Protein AF-A0A7C7U6Z2-F1 (afdb_monomer_lite)

pLDDT: mean 70.38, std 15.0, range [33.31, 91.44]

Radius of gyration: 27.54 Å; chains: 1; bounding box: 87×76×50 Å

Secondary structure (DSSP, 8-state):
------TT--TT-SSS-HHHHHHHTSS--SS-SSS-TTT----GGGSS--SSSSS--GGGSTT-SSTT-S--S-GGG-TT-SS--SHHHHHHHHTTTTSBPSSTT-TT-SS-SSB--HHHHHHHHHH--STT---S-----SS--SSTTSSSSS-----------

Foldseek 3Di:
DPDCPPQADPQVPPPDGQQRCCVVVVADDPPPPSGGVVSLDQAQQRVQDPPQPPPAGHVSQPCHPDRNHNDSPPCLQVCVPPSANAVVSLVSLVVQQAPFAPAQPRSQCVVSPRGRHVVSSVVSLVVHPDPHSDPPPDPPDPDDDDPVPPVPPDPPPPPPPDDDD

Structure (mmCIF, N/CA/C/O backbone):
data_AF-A0A7C7U6Z2-F1
#
_entry.id   AF-A0A7C7U6Z2-F1
#
loop_
_atom_site.group_PDB
_atom_site.id
_atom_site.type_symbol
_atom_site.label_atom_id
_atom_site.label_alt_id
_atom_site.label_comp_id
_atom_site.label_asym_id
_atom_site.label_entity_id
_atom_site.label_seq_id
_atom_site.pdbx_PDB_ins_code
_atom_site.Cartn_x
_atom_site.Cartn_y
_atom_site.Cartn_z
_atom_site.occupancy
_atom_site.B_iso_or_equiv
_atom_site.auth_seq_id
_atom_site.auth_comp_id
_atom_site.auth_asym_id
_atom_site.auth_atom_id
_atom_site.pdbx_PDB_model_num
ATOM 1 N N . MET A 1 1 ? -10.935 28.394 6.672 1.00 33.31 1 MET A N 1
ATOM 2 C CA . MET A 1 1 ? -11.732 27.185 6.400 1.00 33.31 1 MET A CA 1
ATOM 3 C C . MET A 1 1 ? -11.005 26.032 7.071 1.00 33.31 1 MET A C 1
ATOM 5 O O . MET A 1 1 ? -9.861 25.806 6.710 1.00 33.31 1 MET A O 1
ATOM 9 N N . ALA A 1 2 ? -11.585 25.417 8.102 1.00 36.12 2 ALA A N 1
ATOM 10 C CA . ALA A 1 2 ? -11.039 24.186 8.681 1.00 36.12 2 ALA A CA 1
ATOM 11 C C . ALA A 1 2 ? -11.371 23.014 7.737 1.00 36.12 2 ALA A C 1
ATOM 13 O O . ALA A 1 2 ? -12.458 23.044 7.145 1.00 36.12 2 ALA A O 1
ATOM 14 N N . PRO A 1 3 ? -10.460 22.046 7.534 1.00 44.84 3 PRO A N 1
ATOM 15 C CA . PRO A 1 3 ? -10.722 20.897 6.685 1.00 44.84 3 PRO A CA 1
ATOM 16 C C . PRO A 1 3 ? -11.856 20.055 7.274 1.00 44.84 3 PRO A C 1
ATOM 18 O O . PRO A 1 3 ? -12.078 19.986 8.481 1.00 44.84 3 PRO A O 1
ATOM 21 N N . ASN A 1 4 ? -12.629 19.503 6.356 1.00 37.78 4 ASN A N 1
ATOM 22 C CA . ASN A 1 4 ? -13.912 18.862 6.550 1.00 37.78 4 ASN A CA 1
ATOM 23 C C . ASN A 1 4 ? -13.711 17.463 7.159 1.00 37.78 4 ASN A C 1
ATOM 25 O O . ASN A 1 4 ? -13.766 16.471 6.443 1.00 37.78 4 ASN A O 1
ATOM 29 N N . LEU A 1 5 ? -13.445 17.386 8.465 1.00 46.06 5 LEU A N 1
ATOM 30 C CA . LEU A 1 5 ? -13.592 16.147 9.232 1.00 46.06 5 LEU A CA 1
ATOM 31 C C . LEU A 1 5 ? -15.091 15.859 9.298 1.00 46.06 5 LEU A C 1
ATOM 33 O O . LEU A 1 5 ? -15.793 16.511 10.069 1.00 46.06 5 LEU A O 1
ATOM 37 N N . THR A 1 6 ? -15.629 14.987 8.444 1.00 42.78 6 THR A N 1
ATOM 38 C CA . THR A 1 6 ? -17.059 14.670 8.511 1.00 42.78 6 THR A CA 1
ATOM 39 C C . THR A 1 6 ? -17.324 13.806 9.748 1.00 42.78 6 THR A C 1
ATOM 41 O O . THR A 1 6 ? -16.884 12.660 9.772 1.00 42.78 6 THR A O 1
ATOM 44 N N . PRO A 1 7 ? -18.081 14.305 10.745 1.00 48.31 7 PRO A N 1
ATOM 45 C CA . PRO A 1 7 ? -18.386 13.625 12.008 1.00 48.31 7 PRO A CA 1
ATOM 46 C C . PRO A 1 7 ? -19.483 12.553 11.836 1.00 48.31 7 PRO A C 1
ATOM 48 O O . PRO A 1 7 ? -20.435 12.482 12.613 1.00 48.31 7 PRO A O 1
ATOM 51 N N . ALA A 1 8 ? -19.395 11.776 10.754 1.00 51.38 8 ALA A N 1
ATOM 52 C CA . ALA A 1 8 ? -20.383 10.788 10.323 1.00 51.38 8 ALA A CA 1
ATOM 53 C C . ALA A 1 8 ? -19.752 9.439 9.927 1.00 51.38 8 ALA A C 1
ATOM 55 O O . ALA A 1 8 ? -20.415 8.642 9.264 1.00 51.38 8 ALA A O 1
ATOM 56 N N . SER A 1 9 ? -18.498 9.192 10.315 1.00 71.19 9 SER A N 1
ATOM 57 C CA . SER A 1 9 ? -17.978 7.828 10.391 1.00 71.19 9 SER A CA 1
ATOM 58 C C . SER A 1 9 ? -18.504 7.168 11.666 1.00 71.19 9 SER A C 1
ATOM 60 O O . SER A 1 9 ? -18.705 7.818 12.692 1.00 71.19 9 SER A O 1
ATOM 62 N N . ASP A 1 10 ? -18.836 5.893 11.538 1.00 74.31 10 ASP A N 1
ATOM 63 C CA . ASP A 1 10 ? -19.091 4.940 12.616 1.00 74.31 10 ASP A CA 1
ATOM 64 C C . ASP A 1 10 ? -17.976 3.914 12.453 1.00 74.31 10 ASP A C 1
ATOM 66 O O . ASP A 1 10 ? -18.112 2.939 11.710 1.00 74.31 10 ASP A O 1
ATOM 70 N N . CYS A 1 11 ? -16.800 4.238 12.985 1.00 79.62 11 CYS A N 1
ATOM 71 C CA . CYS A 1 11 ? -15.615 3.444 12.697 1.00 79.62 11 CYS A CA 1
ATOM 72 C C . CYS A 1 11 ? -15.697 2.051 13.345 1.00 79.62 11 CYS A C 1
ATOM 74 O O . CYS A 1 11 ? -15.258 1.064 12.749 1.00 79.62 11 CYS A O 1
ATOM 76 N N . ASN A 1 12 ? -16.254 1.954 14.555 1.00 76.81 12 ASN A N 1
ATOM 77 C CA . ASN A 1 12 ? -16.364 0.684 15.272 1.00 76.81 12 ASN A CA 1
ATOM 78 C C . ASN A 1 12 ? -17.559 -0.167 14.781 1.00 76.81 12 ASN A C 1
ATOM 80 O O . ASN A 1 12 ? -17.704 -1.325 15.188 1.00 76.81 12 ASN A O 1
ATOM 84 N N . GLY A 1 13 ? -18.382 0.372 13.873 1.00 78.88 13 GLY A N 1
ATOM 85 C CA . GLY A 1 13 ? -19.461 -0.323 13.175 1.00 78.88 13 GLY A CA 1
ATOM 86 C C . GLY A 1 13 ? -20.632 -0.698 14.080 1.00 78.88 13 GLY A C 1
ATOM 87 O O . GLY A 1 13 ? -21.347 -1.666 13.793 1.00 78.88 13 GLY A O 1
ATOM 88 N N . ASN A 1 14 ? -20.810 0.006 15.198 1.00 80.94 14 ASN A N 1
ATOM 89 C CA . ASN A 1 14 ? -21.828 -0.314 16.196 1.00 80.94 14 ASN A CA 1
ATOM 90 C C . ASN A 1 14 ? -23.187 0.367 15.912 1.00 80.94 14 ASN A C 1
ATOM 92 O O . ASN A 1 14 ? -24.162 0.147 16.641 1.00 80.94 14 ASN A O 1
ATOM 96 N N . GLY A 1 15 ? -23.275 1.152 14.835 1.00 80.44 15 GLY A N 1
ATOM 97 C CA . GLY A 1 15 ? -24.458 1.903 14.426 1.00 80.44 15 GLY A CA 1
ATOM 98 C C . GLY A 1 15 ? -24.604 3.268 15.107 1.00 80.44 15 GLY A C 1
ATOM 99 O O . GLY A 1 15 ? -25.657 3.900 14.966 1.00 80.44 15 GLY A O 1
ATOM 100 N N . ILE A 1 16 ? -23.594 3.725 15.848 1.00 83.00 16 ILE A N 1
ATOM 101 C CA . ILE A 1 16 ? -23.523 5.019 16.529 1.00 83.00 16 ILE A CA 1
ATOM 102 C C . ILE A 1 16 ? -22.373 5.805 15.896 1.00 83.00 16 ILE A C 1
ATOM 104 O O . ILE A 1 16 ? -21.260 5.324 15.781 1.00 83.00 16 ILE A O 1
ATOM 108 N N . ALA A 1 17 ? -22.633 7.044 15.474 1.00 83.06 17 ALA A N 1
ATOM 109 C CA . ALA A 1 17 ? -21.566 7.888 14.937 1.00 83.06 17 ALA A CA 1
ATOM 110 C C . ALA A 1 17 ? -20.491 8.165 16.004 1.00 83.06 17 ALA A C 1
ATOM 112 O O . ALA A 1 17 ? -20.842 8.430 17.158 1.00 83.06 17 ALA A O 1
ATOM 113 N N . ASP A 1 18 ? -19.226 8.237 15.591 1.00 82.12 18 ASP A N 1
ATOM 114 C CA . ASP A 1 18 ? -18.038 8.408 16.442 1.00 82.12 18 ASP A CA 1
ATOM 115 C C . ASP A 1 18 ? -18.219 9.487 17.534 1.00 82.12 18 ASP A C 1
ATOM 117 O O . ASP A 1 18 ? -18.068 9.245 18.733 1.00 82.12 18 ASP A O 1
ATOM 121 N N . GLY A 1 19 ? -18.668 10.687 17.148 1.00 82.38 19 GLY A N 1
ATOM 122 C CA . GLY A 1 19 ? -18.882 11.790 18.095 1.00 82.38 19 GLY A CA 1
ATOM 123 C C . GLY A 1 19 ? -20.025 11.561 19.099 1.00 82.38 19 GLY A C 1
ATOM 124 O O . GLY A 1 19 ? -20.060 12.186 20.163 1.00 82.38 19 GLY A O 1
ATOM 125 N N . CYS A 1 20 ? -20.986 10.687 18.785 1.00 86.88 20 CYS A N 1
ATOM 126 C CA . CYS A 1 20 ? -22.005 10.252 19.741 1.00 86.88 20 CYS A CA 1
ATOM 127 C C . CYS A 1 20 ? -21.467 9.174 20.684 1.00 86.88 20 CYS A C 1
ATOM 129 O O . CYS A 1 20 ? -21.848 9.193 21.854 1.00 86.88 20 CYS A O 1
ATOM 131 N N . ASP A 1 21 ? -20.580 8.299 20.214 1.00 88.94 21 ASP A N 1
ATOM 132 C CA . ASP A 1 21 ? -19.943 7.271 21.039 1.00 88.94 21 ASP A CA 1
ATOM 133 C C . ASP A 1 21 ? -19.057 7.879 22.127 1.00 88.94 21 ASP A C 1
ATOM 135 O O . ASP A 1 21 ? -19.230 7.575 23.312 1.00 88.94 21 ASP A O 1
ATOM 139 N N . ILE A 1 22 ? -18.213 8.846 21.755 1.00 87.38 22 ILE A N 1
ATOM 140 C CA . ILE A 1 22 ? -17.344 9.574 22.693 1.00 87.38 22 ILE A CA 1
ATOM 141 C C . ILE A 1 22 ? -18.186 10.324 23.732 1.00 87.38 22 ILE A C 1
ATOM 143 O O . ILE A 1 22 ? -17.973 10.217 24.940 1.00 87.38 22 ILE A O 1
ATOM 147 N N . ARG A 1 23 ? -19.211 11.065 23.284 1.00 89.25 23 ARG A N 1
ATOM 148 C CA . ARG A 1 23 ? -20.069 11.856 24.185 1.00 89.25 23 ARG A CA 1
ATOM 149 C C . ARG A 1 23 ? -20.868 10.984 25.152 1.00 89.25 23 ARG A C 1
ATOM 151 O O . ARG A 1 23 ? -21.145 11.417 26.271 1.00 89.25 23 ARG A O 1
ATOM 158 N N . ASN A 1 24 ? -21.275 9.795 24.717 1.00 88.38 24 ASN A N 1
ATOM 159 C CA . ASN A 1 24 ? -22.018 8.854 25.547 1.00 88.38 24 ASN A CA 1
ATOM 160 C C . ASN A 1 24 ? -21.097 8.001 26.439 1.00 88.38 24 ASN A C 1
ATOM 162 O O . ASN A 1 24 ? -21.606 7.234 27.257 1.00 88.38 24 ASN A O 1
ATOM 166 N N . GLY A 1 25 ? -19.771 8.149 26.314 1.00 85.88 25 GLY A N 1
ATOM 167 C CA . GLY A 1 25 ? -18.775 7.377 27.058 1.00 85.88 25 GLY A CA 1
ATOM 168 C C . GLY A 1 25 ? -18.714 5.905 26.651 1.00 85.88 25 GLY A C 1
ATOM 169 O O . GLY A 1 25 ? -18.267 5.079 27.443 1.00 85.88 25 GLY A O 1
ATOM 170 N N . ALA A 1 26 ? -19.212 5.571 25.460 1.00 87.38 26 ALA A N 1
ATOM 171 C CA . ALA A 1 26 ? -19.115 4.230 24.896 1.00 87.38 26 ALA A CA 1
ATOM 172 C C . ALA A 1 26 ? -17.695 3.938 24.386 1.00 87.38 26 ALA A C 1
ATOM 174 O O . ALA A 1 26 ? -17.244 2.800 24.494 1.00 87.38 26 ALA A O 1
ATOM 175 N N . SER A 1 27 ? -16.979 4.982 23.957 1.00 87.25 27 SER A N 1
ATOM 176 C CA . SER A 1 27 ? -15.583 4.901 23.532 1.00 87.25 27 SER A CA 1
ATOM 177 C C . SER A 1 27 ? -14.747 6.026 24.148 1.00 87.25 27 SER A C 1
ATOM 179 O O . SER A 1 27 ? -15.266 7.101 24.467 1.00 87.25 27 SER A O 1
ATOM 181 N N . SER A 1 28 ? -13.455 5.761 24.343 1.00 89.62 28 SER A N 1
ATOM 182 C CA . SER A 1 28 ? -12.484 6.752 24.822 1.00 89.62 28 SER A CA 1
ATOM 183 C C . SER A 1 28 ? -12.003 7.643 23.679 1.00 89.62 28 SER A C 1
ATOM 185 O O . SER A 1 28 ? -11.977 7.203 22.538 1.00 89.62 28 SER A O 1
ATOM 187 N N . ASP A 1 29 ? -11.638 8.878 24.002 1.00 84.31 29 ASP A N 1
ATOM 188 C CA . ASP A 1 29 ? -10.935 9.820 23.122 1.00 84.31 29 ASP A CA 1
ATOM 189 C C . ASP A 1 29 ? -9.927 10.571 24.006 1.00 84.31 29 ASP A C 1
ATOM 191 O O . ASP A 1 29 ? -10.187 11.669 24.511 1.00 84.31 29 ASP A O 1
ATOM 195 N N . GLU A 1 30 ? -8.820 9.900 24.337 1.00 88.19 30 GLU A N 1
ATOM 196 C CA . GLU A 1 30 ? -7.799 10.424 25.252 1.00 88.19 30 GLU A CA 1
ATOM 197 C C . GLU A 1 30 ? -7.063 11.639 24.669 1.00 88.19 30 GLU A C 1
ATOM 199 O O . GLU A 1 30 ? -6.609 12.508 25.422 1.00 88.19 30 GLU A O 1
ATOM 204 N N . ASN A 1 31 ? -6.962 11.722 23.340 1.00 76.69 31 ASN A N 1
ATOM 205 C CA . ASN A 1 31 ? -6.261 12.796 22.634 1.00 76.69 31 ASN A CA 1
ATOM 206 C C . ASN A 1 31 ? -7.183 13.959 22.197 1.00 76.69 31 ASN A C 1
ATOM 208 O O . ASN A 1 31 ? -6.681 14.994 21.750 1.00 76.69 31 ASN A O 1
ATOM 212 N N . MET A 1 32 ? -8.499 13.832 22.407 1.00 83.94 32 MET A N 1
ATOM 213 C CA . MET A 1 32 ? -9.545 14.813 22.093 1.00 83.94 32 MET A CA 1
ATOM 214 C C . MET A 1 32 ? -9.615 15.199 20.608 1.00 83.94 32 MET A C 1
ATOM 216 O O . MET A 1 32 ? -9.943 16.347 20.280 1.00 83.94 32 MET A O 1
ATOM 220 N N . ASN A 1 33 ? -9.292 14.272 19.703 1.00 73.88 33 ASN A N 1
ATOM 221 C CA . ASN A 1 33 ? -9.341 14.512 18.258 1.00 73.88 33 ASN A CA 1
ATOM 222 C C . ASN A 1 33 ? -10.750 14.300 17.661 1.00 73.88 33 ASN A C 1
ATOM 224 O O . ASN A 1 33 ? -10.971 14.613 16.488 1.00 73.88 33 ASN A O 1
ATOM 228 N N . GLY A 1 34 ? -11.719 13.844 18.465 1.00 79.25 34 GLY A N 1
ATOM 229 C CA . GLY A 1 34 ? -13.097 13.601 18.041 1.00 79.25 34 GLY A CA 1
ATOM 230 C C . GLY A 1 34 ? -13.321 12.245 17.368 1.00 79.25 34 GLY A C 1
ATOM 231 O O . GLY A 1 34 ? -14.390 12.046 16.785 1.00 79.25 34 GLY A O 1
ATOM 232 N N . ILE A 1 35 ? -12.346 11.337 17.454 1.00 79.88 35 ILE A N 1
ATOM 233 C CA . ILE A 1 35 ? -12.375 9.970 16.930 1.00 79.88 35 ILE A CA 1
ATOM 234 C C . ILE A 1 35 ? -12.071 9.011 18.095 1.00 79.88 35 ILE A C 1
ATOM 236 O O . ILE A 1 35 ? -11.144 9.266 18.858 1.00 79.88 35 ILE A O 1
ATOM 240 N N . PRO A 1 36 ? -12.838 7.920 18.277 1.00 84.75 36 PRO A N 1
ATOM 241 C CA . PRO A 1 36 ? -12.568 6.949 19.329 1.00 84.75 36 PRO A CA 1
ATOM 242 C C . PRO A 1 36 ? -11.134 6.387 19.303 1.00 84.75 36 PRO A C 1
ATOM 244 O O . PRO A 1 36 ? -10.630 6.038 18.244 1.00 84.75 36 PRO A O 1
ATOM 247 N N . ASP A 1 37 ? -10.498 6.169 20.454 1.00 80.62 37 ASP A N 1
ATOM 248 C CA . ASP A 1 37 ? -9.144 5.589 20.541 1.00 80.62 37 ASP A CA 1
ATOM 249 C C . ASP A 1 37 ? -9.069 4.174 19.938 1.00 80.62 37 ASP A C 1
ATOM 251 O O . ASP A 1 37 ? -8.045 3.761 19.402 1.00 80.62 37 ASP A O 1
ATOM 255 N N . GLU A 1 38 ? -10.173 3.423 19.986 1.00 77.75 38 GLU A N 1
ATOM 256 C CA . GLU A 1 38 ? -10.304 2.118 19.321 1.00 77.75 38 GLU A CA 1
ATOM 257 C C . GLU A 1 38 ? -10.279 2.214 17.787 1.00 77.75 38 GLU A C 1
ATOM 259 O O . GLU A 1 38 ? -9.938 1.239 17.113 1.00 77.75 38 GLU A O 1
ATOM 264 N N . CYS A 1 39 ? -10.606 3.394 17.260 1.00 75.00 39 CYS A N 1
ATOM 265 C CA . CYS A 1 39 ? -10.559 3.768 15.852 1.00 75.00 39 CYS A CA 1
ATOM 266 C C . CYS A 1 39 ? -9.207 4.338 15.435 1.00 75.00 39 CYS A C 1
ATOM 268 O O . CYS A 1 39 ? -8.868 4.312 14.254 1.00 75.00 39 CYS A O 1
ATOM 270 N N . THR A 1 40 ? -8.398 4.759 16.402 1.00 68.12 40 THR A N 1
ATOM 271 C CA . THR A 1 40 ? -6.986 5.114 16.238 1.00 68.12 40 THR A CA 1
ATOM 272 C C . THR A 1 40 ? -6.125 3.849 16.141 1.00 68.12 40 THR A C 1
ATOM 274 O O . THR A 1 40 ? -5.114 3.702 16.830 1.00 68.12 40 THR A O 1
ATOM 277 N N . GLN A 1 41 ? -6.545 2.880 15.319 1.00 61.47 41 GLN A N 1
ATOM 278 C CA . GLN A 1 41 ? -5.673 1.761 14.980 1.00 61.47 41 GLN A CA 1
ATOM 279 C C . GLN A 1 41 ? -4.429 2.327 14.284 1.00 61.47 41 GLN A C 1
ATOM 281 O O . GLN A 1 41 ? -4.586 3.210 13.438 1.00 61.47 41 GLN A O 1
ATOM 286 N N . PRO A 1 42 ? -3.221 1.832 14.605 1.00 61.31 42 PRO A N 1
ATOM 287 C CA . PRO A 1 42 ? -2.046 2.105 13.794 1.00 61.31 42 PRO A CA 1
ATOM 288 C C . PRO A 1 42 ? -2.294 1.542 12.385 1.00 61.31 42 PRO A C 1
ATOM 290 O O . PRO A 1 42 ? -2.282 0.332 12.157 1.00 61.31 42 PRO A O 1
ATOM 293 N N . THR A 1 43 ? -2.653 2.438 11.480 1.00 69.38 43 THR A N 1
ATOM 294 C CA . THR A 1 43 ? -2.646 2.309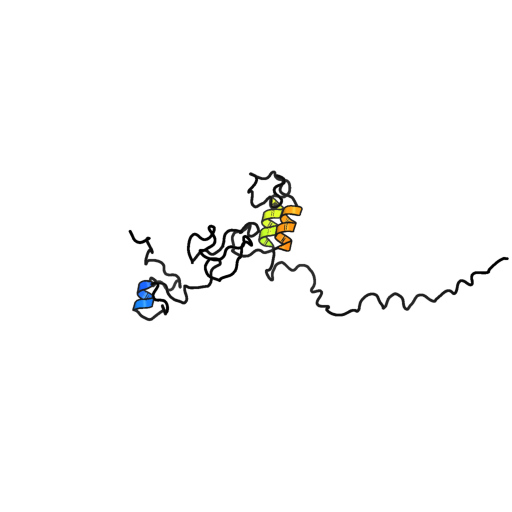 10.029 1.00 69.38 43 THR A CA 1
ATOM 295 C C . THR A 1 43 ? -1.232 2.549 9.511 1.00 69.38 43 THR A C 1
ATOM 297 O O . THR A 1 43 ? -0.396 3.081 10.235 1.00 69.38 43 THR A O 1
ATOM 300 N N . ALA A 1 44 ? -0.968 2.189 8.253 1.00 71.31 44 ALA A N 1
ATOM 301 C CA . ALA A 1 44 ? 0.336 2.446 7.650 1.00 71.31 44 ALA A CA 1
ATOM 302 C C . ALA A 1 44 ? 0.738 3.924 7.782 1.00 71.31 44 ALA A C 1
ATOM 304 O O . ALA A 1 44 ? 1.882 4.195 8.071 1.00 71.31 44 ALA A O 1
ATOM 305 N N . CYS A 1 45 ? -0.217 4.853 7.685 1.00 79.06 45 CYS A N 1
ATOM 306 C CA . CYS A 1 45 ? 0.038 6.292 7.766 1.00 79.06 45 CYS A CA 1
ATOM 307 C C . CYS A 1 45 ? 0.094 6.891 9.188 1.00 79.06 45 CYS A C 1
ATOM 309 O O . CYS A 1 45 ? 0.067 8.121 9.327 1.00 79.06 45 CYS A O 1
ATOM 311 N N . ASN A 1 46 ? 0.076 6.077 10.250 1.00 77.62 46 ASN A N 1
ATOM 312 C CA . ASN A 1 46 ? 0.213 6.551 11.636 1.00 77.62 46 ASN A CA 1
ATOM 313 C C . ASN A 1 46 ? 0.809 5.496 12.601 1.00 77.62 46 ASN A C 1
ATOM 315 O O . ASN A 1 46 ? 0.513 5.522 13.804 1.00 77.62 46 ASN A O 1
ATOM 319 N N . ASP A 1 47 ? 1.623 4.558 12.102 1.00 75.81 47 ASP A N 1
ATOM 320 C CA . ASP A 1 47 ? 2.263 3.503 12.901 1.00 75.81 47 ASP A CA 1
ATOM 321 C C . ASP A 1 47 ? 3.769 3.722 13.148 1.00 75.81 47 ASP A C 1
ATOM 323 O O . ASP A 1 47 ? 4.376 3.000 13.954 1.00 75.81 47 ASP A O 1
ATOM 327 N N . GLY A 1 48 ? 4.359 4.756 12.540 1.00 75.25 48 GLY A N 1
ATOM 328 C CA . GLY A 1 48 ? 5.764 5.111 12.702 1.00 75.25 48 GLY A CA 1
ATOM 329 C C . GLY A 1 48 ? 6.737 4.181 11.969 1.00 75.25 48 GLY A C 1
ATOM 330 O O . GLY A 1 48 ? 7.926 4.155 12.320 1.00 75.25 48 GLY A O 1
ATOM 331 N N . ILE A 1 49 ? 6.260 3.388 11.008 1.00 76.00 49 ILE A N 1
ATOM 332 C CA . ILE A 1 49 ? 7.056 2.473 10.189 1.00 76.00 49 ILE A CA 1
ATOM 333 C C . ILE A 1 49 ? 7.031 2.969 8.743 1.00 76.00 49 ILE A C 1
ATOM 335 O O . ILE A 1 49 ? 5.969 3.105 8.179 1.00 76.00 49 ILE A O 1
ATOM 339 N N . ASP A 1 50 ? 8.206 3.140 8.137 1.00 71.75 50 ASP A N 1
ATOM 340 C CA . ASP A 1 50 ? 8.360 3.361 6.691 1.00 71.75 50 ASP A CA 1
ATOM 341 C C . ASP A 1 50 ? 8.006 2.062 5.942 1.00 71.75 50 ASP A C 1
ATOM 343 O O . ASP A 1 50 ? 8.816 1.118 5.898 1.00 71.75 50 ASP A O 1
ATOM 347 N N . GLN A 1 51 ? 6.767 1.952 5.455 1.00 72.06 51 GLN A N 1
ATOM 348 C CA . GLN A 1 51 ? 6.288 0.716 4.829 1.00 72.06 51 GLN A CA 1
ATOM 349 C C . GLN A 1 51 ? 6.756 0.551 3.382 1.00 72.06 51 GLN A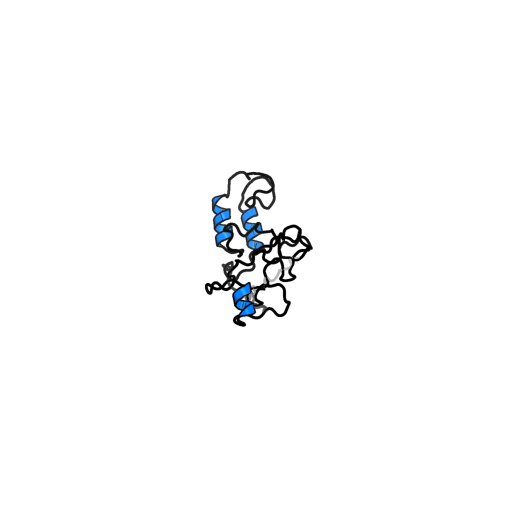 C 1
ATOM 351 O O . GLN A 1 51 ? 6.834 -0.582 2.889 1.00 72.06 51 GLN A O 1
ATOM 356 N N . ASP A 1 52 ? 7.069 1.661 2.724 1.00 70.62 52 ASP A N 1
ATOM 357 C CA . ASP A 1 52 ? 7.329 1.771 1.292 1.00 70.62 52 ASP A CA 1
ATOM 358 C C . ASP A 1 52 ? 8.852 1.836 0.986 1.00 70.62 52 ASP A C 1
ATOM 360 O O . ASP A 1 52 ? 9.324 1.426 -0.080 1.00 70.62 52 ASP A O 1
ATOM 364 N N . GLY A 1 53 ? 9.649 2.163 2.006 1.00 71.69 53 GLY A N 1
ATOM 365 C CA . GLY A 1 53 ? 11.104 2.165 2.017 1.00 71.69 53 GLY A CA 1
ATOM 366 C C . GLY A 1 53 ? 11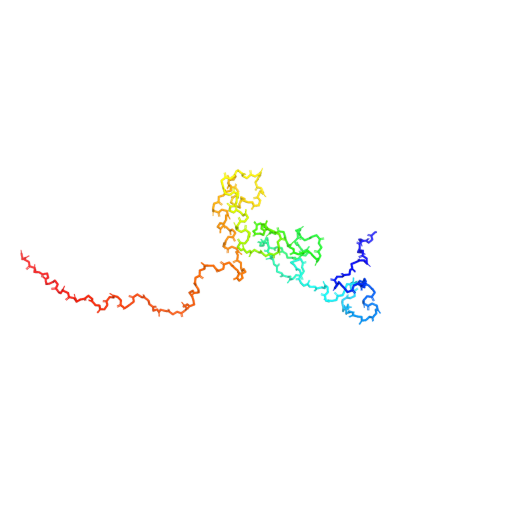.733 3.419 1.413 1.00 71.69 53 GLY A C 1
ATOM 367 O O . GLY A 1 53 ? 12.937 3.386 1.112 1.00 71.69 53 GLY A O 1
ATOM 368 N N . ASP A 1 54 ? 10.966 4.487 1.195 1.00 76.19 54 ASP A N 1
ATOM 369 C CA . ASP A 1 54 ? 11.437 5.736 0.596 1.00 76.19 54 ASP A CA 1
ATOM 370 C C . ASP A 1 54 ? 12.155 6.660 1.605 1.00 76.19 54 ASP A C 1
ATOM 372 O O . ASP A 1 54 ? 12.854 7.613 1.224 1.00 76.19 54 ASP A O 1
ATOM 376 N N . GLY A 1 55 ? 12.094 6.304 2.893 1.00 80.00 55 GLY A N 1
ATOM 377 C CA . GLY A 1 55 ? 12.713 7.015 4.003 1.00 80.00 55 GLY A CA 1
ATOM 378 C C . GLY A 1 55 ? 11.823 8.073 4.656 1.00 80.00 55 GLY A C 1
ATOM 379 O O . GLY A 1 55 ? 12.323 8.815 5.516 1.00 80.00 55 GLY A O 1
ATOM 380 N N . LEU A 1 56 ? 10.555 8.166 4.265 1.00 79.69 56 LEU A N 1
ATOM 381 C CA . LEU A 1 56 ? 9.509 8.970 4.885 1.00 79.69 56 LEU A CA 1
ATOM 382 C C . LEU A 1 56 ? 8.559 8.055 5.674 1.00 79.69 56 LEU A C 1
ATOM 384 O O . LEU A 1 56 ? 8.602 6.839 5.566 1.00 79.69 56 LEU A O 1
ATOM 388 N N . VAL A 1 57 ? 7.830 8.640 6.623 1.00 83.06 57 VAL A N 1
ATOM 389 C CA . VAL A 1 57 ? 7.010 7.896 7.592 1.00 83.06 57 VAL A CA 1
ATOM 390 C C . VAL A 1 57 ? 5.765 8.710 7.913 1.00 83.06 57 VAL A C 1
ATOM 392 O O . VAL A 1 57 ? 5.858 9.925 8.133 1.00 83.06 57 VAL A O 1
ATOM 395 N N . ASP A 1 58 ? 4.630 8.040 8.037 1.00 80.31 58 ASP A N 1
ATOM 396 C CA . ASP A 1 58 ? 3.317 8.575 8.367 1.00 80.31 58 ASP A CA 1
ATOM 397 C C . ASP A 1 58 ? 2.949 9.768 7.460 1.00 80.31 58 ASP A C 1
ATOM 399 O O . ASP A 1 58 ? 3.286 9.842 6.285 1.00 80.31 58 ASP A O 1
ATOM 403 N N . LEU A 1 59 ? 2.325 10.808 8.016 1.00 80.94 59 LEU A N 1
ATOM 404 C CA . LEU A 1 59 ? 2.045 12.071 7.322 1.00 80.94 59 LEU A CA 1
ATOM 405 C C . LEU A 1 59 ? 3.283 12.834 6.805 1.00 80.94 59 LEU A C 1
ATOM 407 O O . LEU A 1 59 ? 3.124 13.877 6.161 1.00 80.94 59 LEU A O 1
ATOM 411 N N . ALA A 1 60 ? 4.507 12.410 7.143 1.00 84.25 60 ALA A N 1
ATOM 412 C CA . ALA A 1 60 ? 5.699 12.967 6.505 1.00 84.25 60 ALA A CA 1
ATOM 413 C C . ALA A 1 60 ? 5.918 12.382 5.100 1.00 84.25 60 ALA A C 1
ATOM 415 O O . ALA A 1 60 ? 6.638 12.998 4.311 1.00 84.25 60 ALA A O 1
ATOM 416 N N . ASP A 1 61 ? 5.285 11.248 4.800 1.00 73.94 61 ASP A N 1
ATOM 417 C CA . ASP A 1 61 ? 5.227 10.617 3.491 1.00 73.94 61 ASP A CA 1
ATOM 418 C C . ASP A 1 61 ? 4.121 11.264 2.617 1.00 73.94 61 ASP A C 1
ATOM 420 O O . ASP A 1 61 ? 2.947 11.289 3.002 1.00 73.94 61 ASP A O 1
ATOM 424 N N . PRO A 1 62 ? 4.451 11.821 1.430 1.00 81.00 62 PRO A N 1
ATOM 425 C CA . PRO A 1 62 ? 3.483 12.345 0.464 1.00 81.00 62 PRO A CA 1
ATOM 426 C C . PRO A 1 62 ? 2.446 11.331 -0.033 1.00 81.00 62 PRO A C 1
ATOM 428 O O . PRO A 1 62 ? 1.411 11.748 -0.560 1.00 81.00 62 PRO A O 1
ATOM 431 N N . SER A 1 63 ? 2.729 10.035 0.093 1.00 74.00 63 SER A N 1
ATOM 432 C CA . SER A 1 63 ? 1.820 8.932 -0.206 1.00 74.00 63 SER A CA 1
ATOM 433 C C . SER A 1 63 ? 0.722 8.776 0.857 1.00 74.00 63 SER A C 1
ATOM 435 O O . SER A 1 63 ? -0.322 8.176 0.579 1.00 74.00 63 SER A O 1
ATOM 437 N N . CYS A 1 64 ? 0.885 9.394 2.034 1.00 74.81 64 CYS A N 1
ATOM 438 C CA . CYS A 1 64 ? -0.152 9.520 3.052 1.00 74.81 64 CYS A CA 1
ATOM 439 C C . CYS A 1 64 ? -0.994 10.781 2.871 1.00 74.81 64 CYS A C 1
ATOM 441 O O . CYS A 1 64 ? -0.595 11.909 3.165 1.00 74.81 64 CYS A O 1
ATOM 443 N N . ASN A 1 65 ? -2.235 10.571 2.437 1.00 72.88 65 ASN A N 1
ATOM 444 C CA . ASN A 1 65 ? -3.219 11.645 2.294 1.00 72.88 65 ASN A CA 1
ATOM 445 C C . ASN A 1 65 ? -3.793 12.087 3.653 1.00 72.88 65 ASN A C 1
ATOM 447 O O . ASN A 1 65 ? -4.208 13.238 3.808 1.00 72.88 65 ASN A O 1
ATOM 451 N N . ASP A 1 66 ? -3.868 11.149 4.602 1.00 65.12 66 ASP A N 1
ATOM 452 C CA . ASP A 1 66 ? -4.385 11.309 5.958 1.00 65.12 66 ASP A CA 1
ATOM 453 C C . ASP A 1 66 ? -3.832 10.222 6.905 1.00 65.12 66 ASP A C 1
ATOM 455 O O . ASP A 1 66 ? -3.196 9.263 6.476 1.00 65.12 66 ASP A O 1
ATOM 459 N N . GLU A 1 67 ? -4.084 10.382 8.207 1.00 66.62 67 GLU A N 1
ATOM 460 C CA . GLU A 1 67 ? -3.634 9.489 9.294 1.00 66.62 67 GLU A CA 1
ATOM 461 C C . GLU A 1 67 ? -4.376 8.139 9.324 1.00 66.62 67 GLU A C 1
ATOM 463 O O . GLU A 1 67 ? -4.127 7.328 10.211 1.00 66.62 67 GLU A O 1
ATOM 468 N N . PHE A 1 68 ? -5.322 7.909 8.405 1.00 61.84 68 PHE A N 1
ATOM 469 C CA . PHE A 1 68 ? -6.149 6.698 8.344 1.00 61.84 68 PHE A CA 1
ATOM 470 C C . PHE A 1 68 ? -5.844 5.850 7.104 1.00 61.84 68 PHE A C 1
ATOM 472 O O . PHE A 1 68 ? -6.538 4.863 6.833 1.00 61.84 68 PHE A O 1
ATOM 479 N N . GLY A 1 69 ? -4.817 6.229 6.340 1.00 60.31 69 GLY A N 1
ATOM 480 C CA . GLY A 1 69 ? -4.376 5.512 5.158 1.00 60.31 69 GLY A CA 1
ATOM 481 C C . GLY A 1 69 ? -3.951 4.083 5.492 1.00 60.31 69 GLY A C 1
ATOM 482 O O . GLY A 1 69 ? -2.969 3.846 6.190 1.00 60.31 69 GLY A O 1
ATOM 483 N N . ALA A 1 70 ? -4.671 3.105 4.940 1.00 57.41 70 ALA A N 1
ATOM 484 C CA . ALA A 1 70 ? -4.361 1.683 5.106 1.00 57.41 70 ALA A CA 1
ATOM 485 C C . ALA A 1 70 ? -3.053 1.247 4.407 1.00 57.41 70 ALA A C 1
ATOM 487 O O . ALA A 1 70 ? -2.619 0.111 4.587 1.00 57.41 70 ALA A O 1
ATOM 488 N N . SER A 1 71 ? -2.439 2.126 3.609 1.00 60.69 71 SER A N 1
ATOM 489 C CA . SER A 1 71 ? -1.191 1.873 2.888 1.00 60.69 71 SER A CA 1
ATOM 490 C C . SER A 1 71 ? -0.465 3.184 2.571 1.00 60.69 71 SER A C 1
ATOM 492 O O . SER A 1 71 ? -1.060 4.052 1.934 1.00 60.69 71 SER A O 1
ATOM 494 N N . GLU A 1 72 ? 0.821 3.259 2.907 1.00 57.75 72 GLU A N 1
ATOM 495 C CA . GLU A 1 72 ? 1.782 4.332 2.573 1.00 57.75 72 GLU A CA 1
ATOM 496 C C . GLU A 1 72 ? 2.242 4.330 1.109 1.00 57.75 72 GLU A C 1
ATOM 498 O O . GLU A 1 72 ? 3.249 4.900 0.742 1.00 57.75 72 GLU A O 1
ATOM 503 N N . GLY A 1 73 ? 1.477 3.717 0.210 1.00 58.88 73 GLY A N 1
ATOM 504 C CA . GLY A 1 73 ? 1.766 3.861 -1.208 1.00 58.88 73 GLY A CA 1
ATOM 505 C C . GLY A 1 73 ? 3.032 3.168 -1.709 1.00 58.88 73 GLY A C 1
ATOM 506 O O . GLY A 1 73 ? 3.595 3.653 -2.662 1.00 58.88 73 GLY A O 1
ATOM 507 N N . GLU A 1 74 ? 3.345 1.943 -1.288 1.00 55.44 74 GLU A N 1
ATOM 508 C CA . GLU A 1 74 ? 3.937 0.953 -2.209 1.00 55.44 74 GLU A CA 1
ATOM 509 C C . GLU A 1 74 ? 3.145 -0.358 -2.105 1.00 55.44 74 GLU A C 1
ATOM 511 O O . GLU A 1 74 ? 3.603 -1.397 -1.636 1.00 55.44 74 GLU A O 1
ATOM 516 N N . GLY A 1 75 ? 1.913 -0.325 -2.616 1.00 55.22 75 GLY A N 1
ATOM 517 C CA . GLY A 1 75 ? 1.132 -1.522 -2.943 1.00 55.22 75 GLY A CA 1
ATOM 518 C C . GLY A 1 75 ? 1.656 -2.260 -4.183 1.00 55.22 75 GLY A C 1
ATOM 519 O O . GLY A 1 75 ? 0.895 -2.963 -4.842 1.00 55.22 75 GLY A O 1
ATOM 520 N N . TRP A 1 76 ? 2.933 -2.099 -4.556 1.00 62.62 76 TRP A N 1
ATOM 521 C CA . TRP A 1 76 ? 3.464 -2.642 -5.814 1.00 62.62 76 TRP A CA 1
ATOM 522 C C . TRP A 1 76 ? 3.491 -4.172 -5.815 1.00 62.62 76 TRP A C 1
ATOM 524 O O . TRP A 1 76 ? 3.573 -4.777 -6.875 1.00 62.62 76 TRP A O 1
ATOM 534 N N . CYS A 1 77 ? 3.379 -4.807 -4.647 1.00 72.50 77 CYS A N 1
ATOM 535 C CA . CYS A 1 77 ? 3.297 -6.258 -4.510 1.00 72.50 77 CYS A CA 1
ATOM 536 C C . CYS A 1 77 ? 2.026 -6.746 -3.797 1.00 72.50 77 CYS A C 1
ATOM 538 O O . CYS A 1 77 ? 1.939 -7.932 -3.486 1.00 72.50 77 CYS A O 1
ATOM 540 N N . ASP A 1 78 ? 1.042 -5.864 -3.595 1.00 76.56 78 ASP A N 1
ATOM 541 C CA . ASP A 1 78 ? -0.332 -6.193 -3.187 1.00 76.56 78 ASP A CA 1
ATOM 542 C C . ASP A 1 78 ? -1.247 -6.067 -4.416 1.00 76.56 78 ASP A C 1
ATOM 544 O O . ASP A 1 78 ? -1.918 -5.064 -4.657 1.00 76.56 78 ASP A O 1
ATOM 548 N N . MET A 1 79 ? -1.191 -7.078 -5.279 1.00 78.06 79 MET A N 1
ATOM 549 C CA . MET A 1 79 ? -1.864 -7.065 -6.578 1.00 78.06 79 MET A CA 1
ATOM 550 C C . MET A 1 79 ? -3.374 -7.271 -6.461 1.00 78.06 79 MET A C 1
ATOM 552 O O . MET A 1 79 ? -4.094 -6.962 -7.414 1.00 78.06 79 MET A O 1
ATOM 556 N N . ASP A 1 80 ? -3.854 -7.839 -5.350 1.00 74.62 80 ASP A N 1
ATOM 557 C CA . ASP A 1 80 ? -5.285 -7.999 -5.082 1.00 74.62 80 ASP A CA 1
ATOM 558 C C . ASP A 1 80 ? -5.868 -6.943 -4.116 1.00 74.62 80 ASP A C 1
ATOM 560 O O . ASP A 1 80 ? -7.083 -6.944 -3.889 1.00 74.62 80 ASP A O 1
ATOM 564 N N . LEU A 1 81 ? -5.038 -5.986 -3.673 1.00 74.62 81 LEU A N 1
ATOM 565 C CA . LEU A 1 81 ? -5.382 -4.827 -2.839 1.00 74.62 81 LEU A CA 1
ATOM 566 C C . LEU A 1 81 ? -6.020 -5.219 -1.502 1.00 74.62 81 LEU A C 1
ATOM 568 O O . LEU A 1 81 ? -6.943 -4.556 -1.015 1.00 74.62 81 LEU A O 1
ATOM 572 N N . ASN A 1 82 ? -5.572 -6.329 -0.919 1.00 70.62 82 ASN A N 1
ATOM 573 C CA . ASN A 1 82 ? -6.104 -6.829 0.346 1.00 70.62 82 ASN A CA 1
ATOM 574 C C . ASN A 1 82 ? -5.318 -6.331 1.579 1.00 70.62 82 ASN A C 1
ATOM 576 O O . ASN A 1 82 ? -5.623 -6.743 2.706 1.00 70.62 82 ASN A O 1
ATOM 580 N N . GLY A 1 83 ? -4.325 -5.462 1.369 1.00 70.88 83 GLY A N 1
ATOM 581 C CA . GLY A 1 83 ? -3.426 -4.928 2.389 1.00 70.88 83 GLY A CA 1
ATOM 582 C C . GLY A 1 83 ? -2.364 -5.926 2.856 1.00 70.88 83 GLY A C 1
ATOM 583 O O . GLY A 1 83 ? -1.719 -5.709 3.881 1.00 70.88 83 GLY A O 1
ATOM 584 N N . GLN A 1 84 ? -2.200 -7.061 2.172 1.00 74.88 84 GLN A N 1
ATOM 585 C CA . GLN A 1 84 ? -1.250 -8.111 2.526 1.00 74.88 84 GLN A CA 1
ATOM 586 C C . GLN A 1 84 ? -0.524 -8.598 1.281 1.00 74.88 84 GLN A C 1
ATOM 588 O O . GLN A 1 84 ? -1.111 -9.270 0.450 1.00 74.88 84 GLN A O 1
ATOM 593 N N . VAL A 1 85 ? 0.796 -8.413 1.245 1.00 74.94 85 VAL A N 1
ATOM 594 C CA . VAL A 1 85 ? 1.652 -9.110 0.277 1.00 74.94 85 VAL A CA 1
ATOM 595 C C . VAL A 1 85 ? 1.683 -10.601 0.641 1.00 74.94 85 VAL A C 1
ATOM 597 O O . VAL A 1 85 ? 2.276 -10.989 1.658 1.00 74.94 85 VAL A O 1
ATOM 600 N N . ASP A 1 86 ? 0.997 -11.435 -0.140 1.00 79.12 86 ASP A N 1
ATOM 601 C CA . ASP A 1 86 ? 0.883 -12.885 -0.014 1.00 79.12 86 ASP A CA 1
ATOM 602 C C . ASP A 1 86 ? 0.946 -13.644 -1.370 1.00 79.12 86 ASP A C 1
ATOM 604 O O . ASP A 1 86 ? 1.374 -13.138 -2.406 1.00 79.12 86 ASP A O 1
ATOM 608 N N . MET A 1 87 ? 0.641 -14.949 -1.375 1.00 78.38 87 MET A N 1
ATOM 609 C CA . MET A 1 87 ? 0.737 -15.766 -2.599 1.00 78.38 87 MET A CA 1
ATOM 610 C C . MET A 1 87 ? -0.347 -15.446 -3.637 1.00 78.38 87 MET A C 1
ATOM 612 O O . MET A 1 87 ? -0.196 -15.814 -4.808 1.00 78.38 87 MET A O 1
ATOM 616 N N . ARG A 1 88 ? -1.449 -14.817 -3.226 1.00 83.88 88 ARG A N 1
ATOM 617 C CA . ARG A 1 88 ? -2.512 -14.357 -4.120 1.00 83.88 88 ARG A CA 1
ATOM 618 C C . ARG A 1 88 ? -2.005 -13.235 -5.009 1.00 83.88 88 ARG A C 1
ATOM 620 O O . ARG A 1 88 ? -2.277 -13.287 -6.204 1.00 83.88 88 ARG A O 1
ATOM 627 N N . ASP A 1 89 ? -1.134 -12.370 -4.504 1.00 79.69 89 ASP A N 1
ATOM 628 C CA . ASP A 1 89 ? -0.562 -11.284 -5.300 1.00 79.69 89 ASP A CA 1
ATOM 629 C C . ASP A 1 89 ? 0.314 -11.793 -6.432 1.00 79.69 89 ASP A C 1
ATOM 631 O O . ASP A 1 89 ? 0.160 -11.425 -7.597 1.00 79.69 89 ASP A O 1
ATOM 635 N N . ILE A 1 90 ? 1.168 -12.761 -6.109 1.00 82.00 90 ILE A N 1
ATOM 636 C CA . ILE A 1 90 ? 2.019 -13.431 -7.093 1.00 82.00 90 ILE A CA 1
ATOM 637 C C . ILE A 1 90 ? 1.165 -14.184 -8.113 1.00 82.00 90 ILE A C 1
ATOM 639 O O . ILE A 1 90 ? 1.504 -14.236 -9.294 1.00 82.00 90 ILE A O 1
ATOM 643 N N . SER A 1 91 ? 0.048 -14.771 -7.681 1.00 84.31 91 SER A N 1
ATOM 644 C CA . SER A 1 91 ? -0.874 -15.464 -8.583 1.00 84.31 91 SER A CA 1
ATOM 645 C C . SER A 1 91 ? -1.515 -14.494 -9.578 1.00 84.31 91 SER A C 1
ATOM 647 O O . SER A 1 91 ? -1.620 -14.829 -10.757 1.00 84.31 91 SER A O 1
ATOM 649 N N . THR A 1 92 ? -1.871 -13.287 -9.135 1.00 82.88 92 THR A N 1
ATOM 650 C CA . THR A 1 92 ? -2.388 -12.206 -9.988 1.00 82.88 92 THR A CA 1
ATOM 651 C C . THR A 1 92 ? -1.327 -11.722 -10.981 1.00 82.88 92 THR A C 1
ATOM 653 O O . THR A 1 92 ? -1.627 -11.535 -12.161 1.00 82.88 92 THR A O 1
ATOM 656 N N . LEU A 1 93 ? -0.066 -11.629 -10.551 1.00 82.25 93 LEU A N 1
ATOM 657 C CA . LEU A 1 93 ? 1.067 -11.249 -11.404 1.00 82.25 93 LEU A CA 1
ATOM 658 C C . LEU A 1 93 ? 1.381 -12.326 -12.460 1.00 82.25 93 LEU A C 1
ATOM 660 O O . LEU A 1 93 ? 1.570 -12.035 -13.641 1.00 82.25 93 LEU A O 1
ATOM 664 N N . LEU A 1 94 ? 1.324 -13.606 -12.075 1.00 84.44 94 LEU A N 1
ATOM 665 C CA . LEU A 1 94 ? 1.580 -14.745 -12.964 1.00 84.44 94 LEU A CA 1
ATOM 666 C C . LEU A 1 94 ? 0.590 -14.857 -14.135 1.00 84.44 94 LEU A C 1
ATOM 668 O O . LEU A 1 94 ? 0.949 -15.438 -15.161 1.00 84.44 94 LEU A O 1
ATOM 672 N N . VAL A 1 95 ? -0.622 -14.303 -14.018 1.00 86.06 95 VAL A N 1
ATOM 673 C CA . VAL A 1 95 ? -1.608 -14.258 -15.117 1.00 86.06 95 VAL A CA 1
ATOM 674 C C . VAL A 1 95 ? -1.180 -13.293 -16.229 1.00 86.06 95 VAL A C 1
ATOM 676 O O . VAL A 1 95 ? -1.564 -13.492 -17.381 1.00 86.06 95 VAL A O 1
ATOM 679 N N . ARG A 1 96 ? -0.363 -12.283 -15.909 1.00 85.62 96 ARG A N 1
ATOM 680 C CA . ARG A 1 96 ? 0.131 -11.286 -16.869 1.00 85.62 96 ARG A CA 1
ATOM 681 C C . ARG A 1 96 ? 1.520 -11.594 -17.431 1.00 85.62 96 ARG A C 1
ATOM 683 O O . ARG A 1 96 ? 1.993 -10.883 -18.307 1.00 85.62 96 ARG A O 1
ATOM 690 N N . VAL A 1 97 ? 2.170 -12.678 -17.007 1.00 90.50 97 VAL A N 1
ATOM 691 C CA . VAL A 1 97 ? 3.493 -13.044 -17.539 1.00 90.50 97 VAL A CA 1
ATOM 692 C C . VAL A 1 97 ? 3.445 -13.224 -19.058 1.00 90.50 97 VAL A C 1
ATOM 694 O O . VAL A 1 97 ? 2.711 -14.064 -19.581 1.00 90.50 97 VAL A O 1
ATOM 697 N N . GLY A 1 98 ? 4.287 -12.465 -19.755 1.00 85.56 98 GLY A N 1
ATOM 698 C CA . GLY A 1 98 ? 4.381 -12.424 -21.211 1.00 85.56 98 GLY A CA 1
ATOM 699 C C . GLY A 1 98 ? 3.582 -11.297 -21.869 1.00 85.56 98 GLY A C 1
ATOM 700 O O . GLY A 1 98 ? 3.555 -11.244 -23.100 1.00 85.56 98 GLY A O 1
ATOM 701 N N . THR A 1 99 ? 2.941 -10.410 -21.102 1.00 90.81 99 THR A N 1
ATOM 702 C CA . THR A 1 99 ? 2.346 -9.176 -21.634 1.00 90.81 99 THR A CA 1
ATOM 703 C C . THR A 1 99 ? 3.334 -8.014 -21.585 1.00 90.81 99 THR A C 1
ATOM 705 O O . THR A 1 99 ? 4.212 -7.968 -20.728 1.00 90.81 99 THR A O 1
ATOM 708 N N . GLN A 1 100 ? 3.174 -7.061 -22.502 1.00 91.31 100 GLN A N 1
ATOM 709 C CA . GLN A 1 100 ? 3.864 -5.775 -22.418 1.00 91.31 100 GLN A CA 1
ATOM 710 C C . GLN A 1 100 ? 3.311 -4.993 -21.222 1.00 91.31 100 GLN A C 1
ATOM 712 O O . GLN A 1 100 ? 2.095 -5.012 -21.006 1.00 91.31 100 GLN A O 1
ATOM 717 N N . ALA A 1 101 ? 4.182 -4.303 -20.495 1.00 86.25 101 ALA A N 1
ATOM 718 C CA . ALA A 1 101 ? 3.768 -3.323 -19.506 1.00 86.25 101 ALA A CA 1
ATOM 719 C C . ALA A 1 101 ? 2.932 -2.215 -20.165 1.00 86.25 101 ALA A C 1
ATOM 721 O O . ALA A 1 101 ? 3.163 -1.822 -21.315 1.00 86.25 101 ALA A O 1
ATOM 722 N N . SER A 1 102 ? 1.936 -1.736 -19.433 1.00 83.50 102 SER A N 1
ATOM 723 C CA . SER A 1 102 ? 1.030 -0.663 -19.843 1.00 83.50 102 SER A CA 1
ATOM 724 C C . SER A 1 102 ? 1.785 0.661 -19.984 1.00 83.50 102 SER A C 1
ATOM 726 O O . SER A 1 102 ? 1.534 1.430 -20.913 1.00 83.50 102 SER A O 1
ATOM 728 N N . ASP A 1 103 ? 2.741 0.887 -19.086 1.00 77.75 103 ASP A N 1
ATOM 729 C CA . ASP A 1 103 ? 3.649 2.024 -19.019 1.00 77.75 103 ASP A CA 1
ATOM 730 C C . ASP A 1 103 ? 4.809 1.700 -18.051 1.00 77.75 103 ASP A C 1
ATOM 732 O O . ASP A 1 103 ? 4.906 0.585 -17.546 1.00 77.75 103 ASP A O 1
ATOM 736 N N . ALA A 1 104 ? 5.706 2.662 -17.817 1.00 69.75 104 ALA A N 1
ATOM 737 C CA . ALA A 1 104 ? 6.884 2.498 -16.954 1.00 69.75 104 ALA A CA 1
ATOM 738 C C . ALA A 1 104 ? 6.568 2.445 -15.443 1.00 6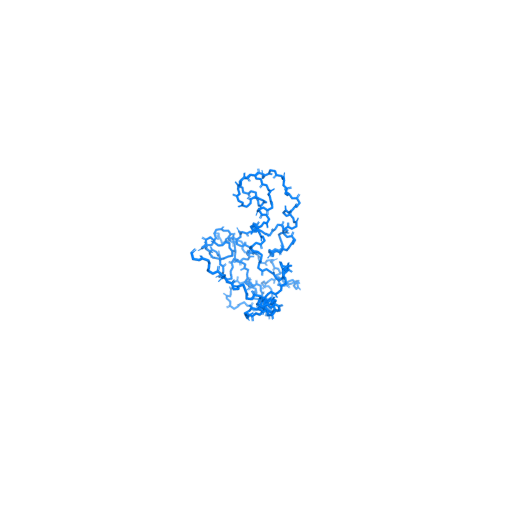9.75 104 ALA A C 1
ATOM 740 O O . ALA A 1 104 ? 7.482 2.308 -14.636 1.00 69.75 104 ALA A O 1
ATOM 741 N N . SER A 1 105 ? 5.303 2.614 -15.061 1.00 68.00 105 SER A N 1
ATOM 742 C CA . SER A 1 105 ? 4.798 2.518 -13.689 1.00 68.00 105 SER A CA 1
ATOM 743 C C . SER A 1 105 ? 3.746 1.414 -13.572 1.00 68.00 105 SER A C 1
ATOM 745 O O . SER A 1 105 ? 2.962 1.395 -12.623 1.00 68.00 105 SER A O 1
ATOM 747 N N . ASP A 1 106 ? 3.706 0.496 -14.542 1.00 75.62 106 ASP A N 1
ATOM 748 C CA . ASP A 1 106 ? 2.836 -0.661 -14.477 1.00 75.62 106 ASP A CA 1
ATOM 749 C C . ASP A 1 106 ? 3.247 -1.510 -13.269 1.00 75.62 106 ASP A C 1
ATOM 751 O O . ASP A 1 106 ? 4.343 -2.060 -13.224 1.00 75.62 106 ASP A O 1
ATOM 755 N N . GLN A 1 107 ? 2.344 -1.643 -12.296 1.00 77.12 107 GLN A N 1
ATOM 756 C CA . GLN A 1 107 ? 2.559 -2.438 -11.084 1.00 77.12 107 GLN A CA 1
ATOM 757 C C . GLN A 1 107 ? 3.030 -3.874 -11.388 1.00 77.12 107 GLN A C 1
ATOM 759 O O . GLN A 1 107 ? 3.680 -4.500 -10.560 1.00 77.12 107 GLN A O 1
ATOM 764 N N . TYR A 1 108 ? 2.725 -4.411 -12.575 1.00 83.12 108 TYR A N 1
ATOM 765 C CA . TYR A 1 108 ? 3.120 -5.756 -12.983 1.00 83.12 108 TYR A CA 1
ATOM 766 C C . TYR A 1 108 ? 4.554 -5.852 -13.564 1.00 83.12 108 TYR A C 1
ATOM 768 O O . TYR A 1 108 ? 5.020 -6.974 -13.761 1.00 83.12 108 TYR A O 1
ATOM 776 N N . ASP A 1 109 ? 5.242 -4.733 -13.825 1.00 85.75 109 ASP A N 1
ATOM 777 C CA . ASP A 1 109 ? 6.602 -4.621 -14.398 1.00 85.75 109 ASP A CA 1
ATOM 778 C C . ASP A 1 109 ? 7.533 -3.890 -13.411 1.00 85.75 109 ASP A C 1
ATOM 780 O O . ASP A 1 109 ? 7.722 -2.675 -13.463 1.00 85.75 109 ASP A O 1
ATOM 784 N N . ARG A 1 110 ? 8.066 -4.633 -12.435 1.00 80.38 110 ARG A N 1
ATOM 785 C CA . ARG A 1 110 ? 8.762 -4.057 -11.269 1.00 80.38 110 ARG A CA 1
ATOM 786 C C . ARG A 1 110 ? 10.197 -3.668 -11.593 1.00 80.38 110 ARG A C 1
ATOM 788 O O . ARG A 1 110 ? 10.726 -2.766 -10.944 1.00 80.38 110 ARG A O 1
ATOM 795 N N . ASP A 1 111 ? 10.842 -4.347 -12.539 1.00 82.19 111 ASP A N 1
ATOM 796 C CA . ASP A 1 111 ? 12.178 -3.943 -12.985 1.00 82.19 111 ASP A CA 1
ATOM 797 C C . ASP A 1 111 ? 12.148 -2.876 -14.095 1.00 82.19 111 ASP A C 1
ATOM 799 O O . ASP A 1 111 ? 13.185 -2.264 -14.381 1.00 82.19 111 ASP A O 1
ATOM 803 N N . GLY A 1 112 ? 10.953 -2.566 -14.615 1.00 86.31 112 GLY A N 1
ATOM 804 C CA . GLY A 1 112 ? 10.694 -1.456 -15.525 1.00 86.31 112 GLY A CA 1
ATOM 805 C C . GLY A 1 112 ? 11.285 -1.687 -16.911 1.00 86.31 112 GLY A C 1
ATOM 806 O O . GLY A 1 112 ? 11.620 -0.721 -17.610 1.00 86.31 112 GLY A O 1
ATOM 807 N N . ASP A 1 113 ? 11.478 -2.950 -17.302 1.00 89.12 113 ASP A N 1
ATOM 808 C CA . ASP A 1 113 ? 12.046 -3.317 -18.599 1.00 89.12 113 ASP A CA 1
ATOM 809 C C . ASP A 1 113 ? 11.013 -3.282 -19.744 1.00 89.12 113 ASP A C 1
ATOM 811 O O . ASP A 1 113 ? 11.362 -3.396 -20.929 1.00 89.12 113 ASP A O 1
ATOM 815 N N . GLY A 1 114 ? 9.748 -3.023 -19.401 1.00 89.06 114 GLY A N 1
ATOM 816 C CA . GLY A 1 114 ? 8.613 -2.915 -20.304 1.00 89.06 114 GLY A CA 1
ATOM 817 C C . GLY A 1 114 ? 7.895 -4.242 -20.539 1.00 89.06 114 GLY A C 1
ATOM 818 O O . GLY A 1 114 ? 6.989 -4.285 -21.386 1.00 89.06 114 GLY A O 1
ATOM 819 N N . ILE A 1 115 ? 8.289 -5.328 -19.869 1.00 90.62 115 ILE A N 1
ATOM 820 C CA . ILE A 1 115 ? 7.758 -6.676 -20.067 1.00 90.62 115 ILE A CA 1
ATOM 821 C C . ILE A 1 115 ? 7.439 -7.313 -18.716 1.00 90.62 115 ILE A C 1
ATOM 823 O O . ILE A 1 115 ? 8.296 -7.519 -17.877 1.00 90.62 115 ILE A O 1
ATOM 827 N N . VAL A 1 116 ? 6.206 -7.795 -18.557 1.00 90.81 116 VAL A N 1
ATOM 828 C CA . VAL A 1 116 ? 5.830 -8.550 -17.358 1.00 90.81 116 VAL A CA 1
ATOM 829 C C . VAL A 1 116 ? 6.394 -9.968 -17.446 1.00 90.81 116 VAL A C 1
ATOM 831 O O . VAL A 1 116 ? 5.968 -10.786 -18.272 1.00 90.81 116 VAL A O 1
ATOM 834 N N . THR A 1 117 ? 7.337 -10.310 -16.577 1.00 91.44 117 THR A N 1
ATOM 835 C CA . THR A 1 117 ? 8.029 -11.599 -16.547 1.00 91.44 117 THR A CA 1
ATOM 836 C C . THR A 1 117 ? 7.940 -12.301 -15.187 1.00 91.44 117 THR A C 1
ATOM 838 O O . THR A 1 117 ? 7.305 -11.880 -14.224 1.00 91.44 117 THR A O 1
ATOM 841 N N . ARG A 1 118 ? 8.582 -13.474 -15.102 1.00 89.06 118 ARG A N 1
ATOM 842 C CA . ARG A 1 118 ? 8.757 -14.178 -13.824 1.00 89.06 118 ARG A CA 1
ATOM 843 C C . ARG A 1 118 ? 9.783 -13.497 -12.917 1.00 89.06 118 ARG A C 1
ATOM 845 O O . ARG A 1 118 ? 9.856 -13.883 -11.755 1.00 89.06 118 ARG A O 1
ATOM 852 N N . ILE A 1 119 ? 10.595 -12.582 -13.448 1.00 86.56 119 ILE A N 1
ATOM 853 C CA . ILE A 1 119 ? 11.545 -11.792 -12.662 1.00 86.56 119 ILE A CA 1
ATOM 854 C C . ILE A 1 119 ? 10.764 -10.756 -11.847 1.00 86.56 119 ILE A C 1
ATOM 856 O O . ILE A 1 119 ? 10.995 -10.662 -10.647 1.00 86.56 119 ILE A O 1
ATOM 860 N N . ASP A 1 120 ? 9.732 -10.142 -12.423 1.00 86.50 120 ASP A N 1
ATOM 861 C CA . ASP A 1 120 ? 8.805 -9.237 -11.724 1.00 86.50 120 ASP A CA 1
ATOM 862 C C . ASP A 1 120 ? 8.072 -9.945 -10.584 1.00 86.50 120 ASP A C 1
ATOM 864 O O . ASP A 1 120 ? 8.089 -9.514 -9.432 1.00 86.50 120 ASP A O 1
ATOM 868 N N . ALA A 1 121 ? 7.544 -11.141 -10.864 1.00 84.56 121 ALA A N 1
ATOM 869 C CA . ALA A 1 121 ? 6.960 -12.001 -9.834 1.00 84.56 121 ALA A CA 1
ATOM 870 C C . ALA A 1 121 ? 7.965 -12.381 -8.730 1.00 84.56 121 ALA A C 1
ATOM 872 O O . ALA A 1 121 ? 7.575 -12.627 -7.587 1.00 84.56 121 ALA A O 1
ATOM 873 N N . LEU A 1 122 ? 9.256 -12.477 -9.067 1.00 83.19 122 LEU A N 1
ATOM 874 C CA . LEU A 1 122 ? 10.315 -12.820 -8.122 1.00 83.19 122 LEU A CA 1
ATOM 875 C C . LEU A 1 122 ? 10.677 -11.635 -7.221 1.00 83.19 122 LEU A C 1
ATOM 877 O O . LEU A 1 122 ? 10.970 -11.871 -6.048 1.00 83.19 122 LEU A O 1
ATOM 881 N N . TYR A 1 123 ? 10.612 -10.402 -7.732 1.00 79.75 123 TYR A N 1
ATOM 882 C CA . TYR A 1 123 ? 10.733 -9.186 -6.926 1.00 79.75 123 TYR A CA 1
ATOM 883 C C . TYR A 1 123 ? 9.652 -9.144 -5.839 1.00 79.75 123 TYR A C 1
ATOM 885 O O . TYR A 1 123 ? 9.977 -9.040 -4.659 1.00 79.75 123 TYR A O 1
ATOM 893 N N . CYS A 1 124 ? 8.391 -9.404 -6.190 1.00 77.69 124 CYS A N 1
ATOM 894 C CA . CYS A 1 124 ? 7.334 -9.478 -5.177 1.00 77.69 124 CYS A CA 1
ATOM 895 C C . CYS A 1 124 ? 7.446 -10.694 -4.247 1.00 77.69 124 CYS A C 1
ATOM 897 O O . CYS A 1 124 ? 7.093 -10.628 -3.069 1.00 77.69 124 CYS A O 1
ATOM 899 N N . PHE A 1 125 ? 7.994 -11.816 -4.724 1.00 76.62 125 PHE A N 1
ATOM 900 C CA . PHE A 1 125 ? 8.207 -12.991 -3.876 1.00 76.62 125 PHE A CA 1
ATOM 901 C C . PHE A 1 125 ? 9.218 -12.744 -2.746 1.00 76.62 125 PHE A C 1
ATOM 903 O O . PHE A 1 125 ? 9.042 -13.289 -1.654 1.00 76.62 125 PHE A O 1
ATOM 910 N N . VAL A 1 126 ? 10.280 -11.962 -2.981 1.00 72.38 126 VAL A N 1
ATOM 911 C CA . VAL A 1 126 ? 11.284 -11.672 -1.939 1.00 72.38 126 VAL A CA 1
ATOM 912 C C . VAL A 1 126 ? 10.790 -10.667 -0.898 1.00 72.38 126 VAL A C 1
ATOM 914 O O . VAL A 1 126 ? 11.268 -10.698 0.236 1.00 72.38 126 VAL A O 1
ATOM 917 N N . GLU A 1 127 ? 9.811 -9.838 -1.253 1.00 69.00 127 GLU A N 1
ATOM 918 C CA . GLU A 1 127 ? 9.185 -8.859 -0.359 1.00 69.00 127 GLU A CA 1
ATOM 919 C C . GLU A 1 127 ? 8.039 -9.453 0.475 1.00 69.00 127 GLU A C 1
ATOM 921 O O . GLU A 1 127 ? 7.599 -8.848 1.453 1.00 69.00 127 GLU A O 1
ATOM 926 N N . CYS A 1 128 ? 7.600 -10.681 0.180 1.00 67.94 128 CYS A N 1
ATOM 927 C CA . CYS A 1 128 ? 6.535 -11.306 0.949 1.00 67.94 128 CYS A CA 1
ATOM 928 C C . CYS A 1 128 ? 6.965 -11.692 2.380 1.00 67.94 128 CYS A C 1
ATOM 930 O O . CYS A 1 128 ? 7.618 -12.715 2.617 1.00 67.94 128 CYS A O 1
ATOM 932 N N . LYS A 1 129 ? 6.527 -10.896 3.366 1.00 64.19 129 LYS A N 1
ATOM 933 C CA . LYS A 1 129 ? 6.802 -11.092 4.805 1.00 64.19 129 LYS A CA 1
ATOM 934 C C . LYS A 1 129 ? 5.723 -11.904 5.548 1.00 64.19 129 LYS A C 1
ATOM 936 O O . LYS A 1 129 ? 5.949 -12.312 6.691 1.00 64.19 129 LYS A O 1
ATOM 941 N N . ASN A 1 130 ? 4.573 -12.189 4.927 1.00 59.31 130 ASN A N 1
ATOM 942 C CA . ASN A 1 130 ? 3.440 -12.848 5.589 1.00 59.31 130 ASN A CA 1
ATOM 943 C C . ASN A 1 130 ? 3.571 -14.375 5.722 1.00 59.31 130 ASN A C 1
ATOM 945 O O . ASN A 1 130 ? 4.194 -15.067 4.912 1.00 59.31 130 ASN A O 1
ATOM 949 N N . ARG A 1 131 ? 2.905 -14.937 6.749 1.00 55.53 131 ARG A N 1
ATOM 950 C CA . ARG A 1 131 ? 2.930 -16.380 7.097 1.00 55.53 131 ARG A CA 1
ATOM 951 C C . ARG A 1 131 ? 2.473 -17.313 5.957 1.00 55.53 131 ARG A C 1
ATOM 953 O O . ARG A 1 131 ? 2.758 -18.509 6.030 1.00 55.53 131 ARG A O 1
ATOM 960 N N . GLY A 1 132 ? 1.797 -16.784 4.932 1.00 55.12 132 GLY A N 1
ATOM 961 C CA . GLY A 1 132 ? 1.295 -17.509 3.761 1.00 55.12 132 GLY A CA 1
ATOM 962 C C . GLY A 1 132 ? 2.320 -17.759 2.647 1.00 55.12 132 GLY A C 1
ATOM 963 O O . GLY A 1 132 ? 2.180 -18.745 1.935 1.00 55.12 132 GLY A O 1
ATOM 964 N N . CYS A 1 133 ? 3.398 -16.976 2.528 1.00 62.22 133 CYS A N 1
ATOM 965 C CA . CYS A 1 133 ? 4.385 -17.130 1.440 1.00 62.22 133 CYS A CA 1
ATOM 966 C C . CYS A 1 133 ? 5.385 -18.273 1.621 1.00 62.22 133 CYS A C 1
ATOM 968 O O . CYS A 1 133 ? 6.317 -18.460 0.834 1.00 62.22 133 CYS A O 1
ATOM 970 N N . SER A 1 134 ? 5.185 -19.093 2.651 1.00 47.22 134 SER A N 1
ATOM 971 C CA . SER A 1 134 ? 5.990 -20.281 2.861 1.00 47.22 134 SER A CA 1
ATOM 972 C C . SER A 1 134 ? 5.432 -21.465 2.072 1.00 47.22 134 SER A C 1
ATOM 974 O O . SER A 1 134 ? 4.619 -22.243 2.561 1.00 47.22 134 SER A O 1
ATOM 976 N N . THR A 1 135 ? 5.994 -21.698 0.889 1.00 51.59 135 THR A N 1
ATOM 977 C CA . THR A 1 135 ? 6.274 -23.075 0.457 1.00 51.59 135 THR A CA 1
ATOM 978 C C . THR A 1 135 ? 7.774 -23.290 0.295 1.00 51.59 135 THR A C 1
ATOM 980 O O . THR A 1 135 ? 8.262 -23.793 -0.714 1.00 51.59 135 THR A O 1
ATOM 983 N N . ARG A 1 136 ? 8.555 -22.983 1.337 1.00 39.69 136 ARG A N 1
ATOM 984 C CA . ARG A 1 136 ? 9.808 -23.718 1.547 1.00 39.69 136 ARG A CA 1
ATOM 985 C C . ARG A 1 136 ? 9.855 -24.284 2.957 1.00 39.69 136 ARG A C 1
ATOM 987 O O . ARG A 1 136 ? 9.533 -23.579 3.910 1.00 39.69 136 ARG A O 1
ATOM 994 N N . PRO A 1 137 ? 10.229 -25.571 3.096 1.00 40.91 137 PRO A N 1
ATOM 995 C CA . PRO A 1 137 ? 10.203 -26.251 4.376 1.00 40.91 137 PRO A CA 1
ATOM 996 C C . PRO A 1 137 ? 11.094 -25.476 5.331 1.00 40.91 137 PRO A C 1
ATOM 998 O O . PRO A 1 137 ? 12.195 -25.069 4.951 1.00 40.91 137 PRO A O 1
ATOM 1001 N N . ARG A 1 138 ? 10.625 -25.295 6.567 1.00 39.88 138 ARG A N 1
ATOM 1002 C CA . ARG A 1 138 ? 11.431 -24.759 7.660 1.00 39.88 138 ARG A CA 1
ATOM 1003 C C . ARG A 1 138 ? 12.808 -25.421 7.648 1.00 39.88 138 ARG A C 1
ATOM 1005 O O . ARG A 1 138 ? 12.974 -26.523 8.167 1.00 39.88 138 ARG A O 1
ATOM 1012 N N . ARG A 1 139 ? 13.835 -24.734 7.146 1.00 43.66 139 ARG A N 1
ATOM 1013 C CA . ARG A 1 139 ? 15.197 -24.988 7.612 1.00 43.66 139 ARG A CA 1
ATOM 1014 C C . ARG A 1 139 ? 15.358 -24.242 8.926 1.00 43.66 139 ARG A C 1
ATOM 1016 O O . ARG A 1 139 ? 16.125 -23.299 9.042 1.00 43.66 139 ARG A O 1
ATOM 1023 N N . SER A 1 140 ? 14.644 -24.718 9.943 1.00 45.38 140 SER A N 1
ATOM 1024 C CA . SER A 1 140 ? 15.060 -24.522 11.325 1.00 45.38 140 SER A CA 1
ATOM 1025 C C . SER A 1 140 ? 16.274 -25.409 11.556 1.00 45.38 140 SER A C 1
ATOM 1027 O O . SER A 1 140 ? 16.146 -26.501 12.098 1.00 45.38 140 SER A O 1
ATOM 1029 N N . ARG A 1 141 ? 17.446 -24.972 11.093 1.00 40.66 141 ARG A N 1
ATOM 1030 C CA . ARG A 1 141 ? 18.732 -25.468 11.585 1.00 40.66 141 ARG A CA 1
ATOM 1031 C C . ARG A 1 141 ? 19.736 -24.328 11.588 1.00 40.66 141 ARG A C 1
ATOM 1033 O O . ARG A 1 141 ? 20.572 -24.205 10.702 1.00 40.66 141 ARG A O 1
ATOM 1040 N N . CYS A 1 142 ? 19.696 -23.559 12.668 1.00 48.59 142 CYS A N 1
ATOM 1041 C CA . CYS A 1 142 ? 20.950 -23.313 13.356 1.00 48.59 142 CYS A CA 1
ATOM 1042 C C . CYS A 1 142 ? 21.422 -24.698 13.845 1.00 48.59 142 CYS A C 1
ATOM 1044 O O . CYS A 1 142 ? 20.779 -25.292 14.708 1.00 48.59 142 CYS A O 1
ATOM 1046 N N . GLY A 1 143 ? 22.415 -25.293 13.178 1.00 42.88 143 GLY A N 1
ATOM 1047 C CA . GLY A 1 143 ? 22.926 -26.626 13.514 1.00 42.88 143 GLY A CA 1
ATOM 1048 C C . GLY A 1 143 ? 23.373 -27.442 12.302 1.00 42.88 143 GLY A C 1
ATOM 1049 O O . GLY A 1 143 ? 22.551 -27.966 11.547 1.00 42.88 143 GLY A O 1
ATOM 1050 N N . LEU A 1 144 ? 24.693 -27.584 12.156 1.00 49.34 144 LEU A N 1
ATOM 1051 C CA . LEU A 1 144 ? 25.336 -28.658 11.401 1.00 49.34 144 LEU A CA 1
ATOM 1052 C C . LEU A 1 144 ? 24.638 -29.997 11.682 1.00 49.34 144 LEU A C 1
ATOM 1054 O O . LEU A 1 144 ? 24.539 -30.375 12.842 1.00 49.34 144 LEU A O 1
ATOM 1058 N N . LEU A 1 145 ? 24.208 -30.714 10.639 1.00 50.75 145 LEU A N 1
ATOM 1059 C CA . LEU A 1 145 ? 24.198 -32.186 10.529 1.00 50.75 145 LEU A CA 1
ATOM 1060 C C . LEU A 1 145 ? 23.398 -32.561 9.279 1.00 50.75 145 LEU A C 1
ATOM 1062 O O . LEU A 1 145 ? 22.177 -32.392 9.248 1.00 50.75 145 LEU A O 1
ATOM 1066 N N . GLY A 1 146 ? 24.073 -33.071 8.248 1.00 46.72 146 GLY A N 1
ATOM 1067 C CA . GLY A 1 146 ? 23.371 -33.571 7.065 1.00 46.72 146 GLY A CA 1
ATOM 1068 C C . GLY A 1 146 ? 24.193 -34.079 5.881 1.00 46.72 146 GLY A C 1
ATOM 1069 O O . GLY A 1 146 ? 23.576 -34.614 4.970 1.00 46.72 146 GLY A O 1
ATOM 1070 N N . ILE A 1 147 ? 25.529 -33.956 5.859 1.00 5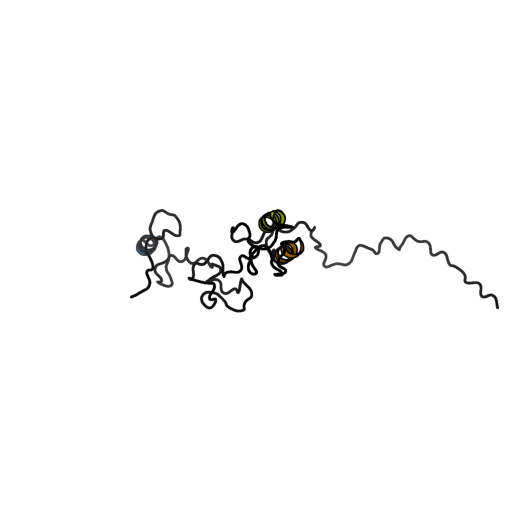1.22 147 ILE A N 1
ATOM 1071 C CA . ILE A 1 147 ? 26.362 -34.594 4.807 1.00 51.22 147 ILE A CA 1
ATOM 1072 C C . ILE A 1 147 ? 27.511 -35.447 5.388 1.00 51.22 147 ILE A C 1
ATOM 1074 O O . ILE A 1 147 ? 28.068 -36.292 4.698 1.00 51.22 147 ILE A O 1
ATOM 1078 N N . GLU A 1 148 ? 27.786 -35.374 6.692 1.00 50.88 148 GLU A N 1
ATOM 1079 C CA . GLU A 1 148 ? 28.900 -36.123 7.307 1.00 50.88 148 GLU A CA 1
ATOM 1080 C C . GLU A 1 148 ? 28.640 -37.630 7.521 1.00 50.88 148 GLU A C 1
ATOM 1082 O O . GLU A 1 148 ? 29.516 -38.344 7.998 1.00 50.88 148 GLU A O 1
ATOM 1087 N N . ALA A 1 149 ? 27.472 -38.168 7.150 1.00 49.16 149 ALA A N 1
ATOM 1088 C CA . ALA A 1 149 ? 27.199 -39.606 7.291 1.00 49.16 149 ALA A CA 1
ATOM 1089 C C . ALA A 1 149 ? 27.459 -40.431 6.015 1.00 49.16 149 ALA A C 1
ATOM 1091 O O . ALA A 1 149 ? 27.514 -41.656 6.090 1.00 49.16 149 ALA A O 1
ATOM 1092 N N . LEU A 1 150 ? 27.642 -39.801 4.848 1.00 47.50 150 L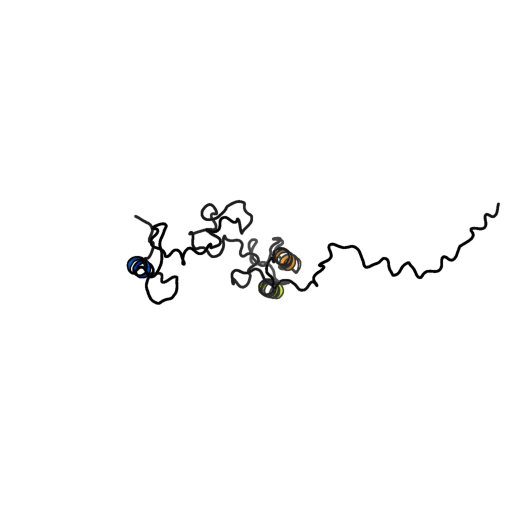EU A N 1
ATOM 1093 C CA . LEU A 1 150 ? 27.809 -40.526 3.575 1.00 47.50 150 LEU A CA 1
ATOM 1094 C C . LEU A 1 150 ? 29.271 -40.721 3.147 1.00 47.50 150 LEU A C 1
ATOM 1096 O O . LEU A 1 150 ? 29.534 -41.485 2.222 1.00 47.50 150 LEU A O 1
ATOM 1100 N N . LEU A 1 151 ? 30.231 -40.119 3.857 1.00 48.00 151 LEU A N 1
ATOM 1101 C CA . LEU A 1 151 ? 31.666 -40.317 3.609 1.00 48.00 151 LEU A CA 1
ATOM 1102 C C . LEU A 1 151 ? 32.341 -41.312 4.569 1.00 48.00 151 LEU A C 1
ATOM 1104 O O . LEU A 1 151 ? 33.526 -41.592 4.415 1.00 48.00 151 LEU A O 1
ATOM 1108 N N . ALA A 1 152 ? 31.600 -41.916 5.505 1.00 53.34 152 ALA A N 1
ATOM 1109 C CA . ALA A 1 152 ? 32.141 -42.905 6.446 1.00 53.34 152 ALA A CA 1
ATOM 1110 C C . ALA A 1 152 ? 32.074 -44.370 5.954 1.00 53.34 152 ALA A C 1
ATOM 1112 O O . ALA A 1 152 ? 32.511 -45.268 6.670 1.00 53.34 152 ALA A O 1
ATOM 1113 N N . LEU A 1 153 ? 31.558 -44.637 4.745 1.00 53.66 153 LEU A N 1
ATOM 1114 C CA . LEU A 1 153 ? 31.435 -46.001 4.193 1.00 53.66 153 LEU A CA 1
ATOM 1115 C C . LEU A 1 153 ? 32.245 -46.254 2.914 1.00 53.66 153 LEU A C 1
ATOM 1117 O O . LEU A 1 153 ? 32.092 -47.304 2.293 1.00 53.66 153 LEU A O 1
ATOM 1121 N N . ILE A 1 154 ? 33.142 -45.345 2.523 1.00 57.19 154 ILE A N 1
ATOM 1122 C CA . ILE A 1 154 ? 34.103 -45.640 1.455 1.00 57.19 154 ILE A CA 1
ATOM 1123 C C . ILE A 1 154 ? 35.326 -46.300 2.106 1.00 57.19 154 ILE A C 1
ATOM 1125 O O . ILE A 1 154 ? 36.071 -45.617 2.813 1.00 57.19 154 ILE A O 1
ATOM 1129 N N . PRO A 1 155 ? 35.586 -47.607 1.904 1.00 49.03 155 PRO A N 1
ATOM 1130 C CA . PRO A 1 155 ? 36.841 -48.189 2.347 1.00 49.03 155 PRO A CA 1
ATOM 1131 C C . PRO A 1 155 ? 37.978 -47.470 1.619 1.00 49.03 155 PRO A C 1
ATOM 1133 O O . PRO A 1 155 ? 38.021 -47.440 0.389 1.00 49.03 155 PRO A O 1
ATOM 1136 N N . LEU A 1 156 ? 38.897 -46.877 2.387 1.00 54.84 156 LEU A N 1
ATOM 1137 C CA . LEU A 1 156 ? 40.138 -46.292 1.889 1.00 54.84 156 LEU A CA 1
ATOM 1138 C C . LEU A 1 156 ? 40.949 -47.376 1.169 1.00 54.84 156 LEU A C 1
ATOM 1140 O O . LEU A 1 156 ? 41.804 -48.045 1.756 1.00 54.84 156 LEU A O 1
ATOM 1144 N N . ALA A 1 157 ? 40.698 -47.545 -0.126 1.00 53.62 157 ALA A N 1
ATOM 1145 C CA . ALA A 1 157 ? 41.582 -48.266 -1.016 1.00 53.62 157 ALA A CA 1
ATOM 1146 C C . ALA A 1 157 ? 42.889 -47.470 -1.084 1.00 53.62 157 ALA A C 1
ATOM 1148 O O . ALA A 1 157 ? 43.034 -46.521 -1.855 1.00 53.62 157 ALA A O 1
ATOM 1149 N N . ARG A 1 158 ? 43.845 -47.841 -0.226 1.00 55.75 158 ARG A N 1
ATOM 1150 C CA . ARG A 1 158 ? 45.225 -47.355 -0.254 1.00 55.75 158 ARG A CA 1
ATOM 1151 C C . ARG A 1 158 ? 45.813 -47.644 -1.636 1.00 55.75 158 ARG A C 1
ATOM 1153 O O . ARG A 1 158 ? 46.368 -48.719 -1.864 1.00 55.75 158 ARG A O 1
ATOM 1160 N N . ARG A 1 159 ? 45.747 -46.686 -2.562 1.00 52.22 159 ARG A N 1
ATOM 1161 C CA . ARG A 1 159 ? 46.613 -46.702 -3.744 1.00 52.22 159 ARG A CA 1
ATOM 1162 C C . ARG A 1 159 ? 48.033 -46.435 -3.261 1.00 52.22 159 ARG A C 1
ATOM 1164 O O . ARG A 1 159 ? 48.433 -45.294 -3.060 1.00 52.22 159 ARG A O 1
ATOM 1171 N N . ARG A 1 160 ? 48.800 -47.509 -3.052 1.00 58.62 160 ARG A N 1
ATOM 1172 C CA . ARG A 1 160 ? 50.261 -47.430 -2.998 1.00 58.62 160 ARG A CA 1
ATOM 1173 C C . ARG A 1 160 ? 50.726 -46.888 -4.348 1.00 58.62 160 ARG A C 1
ATOM 1175 O O . ARG A 1 160 ? 50.713 -47.615 -5.339 1.00 58.62 160 ARG A O 1
ATOM 1182 N N . VAL A 1 161 ? 51.111 -45.617 -4.392 1.00 61.16 161 VAL A N 1
ATOM 1183 C CA . VAL A 1 161 ? 51.866 -45.072 -5.519 1.00 61.16 161 VAL A CA 1
ATOM 1184 C C . VAL A 1 161 ? 53.215 -45.782 -5.514 1.00 61.16 161 VAL A C 1
ATOM 1186 O O . VAL A 1 161 ? 54.039 -45.598 -4.621 1.00 61.16 161 VAL A O 1
ATOM 1189 N N . ARG A 1 162 ? 53.402 -46.679 -6.481 1.00 61.88 162 ARG A N 1
ATOM 1190 C CA . ARG A 1 162 ? 54.682 -47.324 -6.747 1.00 61.88 162 ARG A CA 1
ATOM 1191 C C . ARG A 1 162 ? 55.542 -46.301 -7.479 1.00 61.88 162 ARG A C 1
ATOM 1193 O O . ARG A 1 162 ? 55.350 -46.096 -8.673 1.00 61.88 162 ARG A O 1
ATOM 1200 N N . ILE A 1 163 ? 56.462 -45.668 -6.759 1.00 56.00 163 ILE A N 1
ATOM 1201 C CA . ILE A 1 163 ? 57.565 -44.925 -7.370 1.00 56.00 163 ILE A CA 1
ATOM 1202 C C . ILE A 1 163 ? 58.356 -45.949 -8.197 1.00 56.00 163 ILE A C 1
ATOM 1204 O O . ILE A 1 163 ? 58.902 -46.910 -7.651 1.00 56.00 163 ILE A O 1
ATOM 1208 N N . ARG A 1 164 ? 58.326 -45.807 -9.524 1.00 58.69 164 ARG A N 1
ATOM 1209 C CA . ARG A 1 164 ? 59.342 -46.380 -10.409 1.00 58.69 164 ARG A CA 1
ATOM 1210 C C . ARG A 1 164 ? 60.358 -45.268 -10.648 1.00 58.69 164 ARG A C 1
ATOM 1212 O O . ARG A 1 164 ? 59.941 -44.143 -10.912 1.00 58.69 164 ARG A O 1
ATOM 1219 N N . GLY A 1 165 ? 61.619 -45.611 -10.389 1.00 49.59 165 GLY A N 1
ATOM 1220 C CA . GLY A 1 165 ? 62.770 -44.713 -10.417 1.00 49.59 165 GLY A CA 1
ATOM 1221 C C . GLY A 1 165 ? 63.203 -44.292 -11.806 1.00 49.59 165 GLY A C 1
ATOM 1222 O O . GLY A 1 165 ? 62.478 -44.602 -12.778 1.00 49.59 165 GLY A O 1
#

Sequence (165 aa):
MAPNLTPASDCNGNGIADGCDIRNGASSDENMNGIPDECTQPTACNDGIDQDGDGLVDLADPSCNDEFGASEGEGWCDMDLNGQVDMRDISTLLVRVGTQASDASDQYDRDGDGIVTRIDALYCFVECKNRGCSTRPRRSRCGLLGIEALLALIPLARRRVRIRG